Protein AF-A0A377D0H4-F1 (afdb_monomer_lite)

Radius of gyration: 14.0 Å; chains: 1; bounding box: 28×19×43 Å

Secondary structure (DSSP, 8-state):
-HHHHHHHHHHHTTTS---HHHHHHHHHHHHHHHHHHHHSTT-HHHHHHHHHHHHHHHHHHHHHHHHHHHTT-

Foldseek 3Di:
DLVVLLVVLCVVCPPPDLDPVVLVVVLVVLLVVLVVLCPDPPSVVVSVVSVVNSVSSVSNSVVSVVVVVVVVD

Organism: Escherichia coli (NCBI:txid562)

pLDDT: mean 92.58, std 7.54, range [51.59, 98.44]

Sequence (73 aa):
MRDDRFNSLKQEFSGVSDDAADALSAISELIRAALFLLGTKEYKSTGIDVLNITADYAEYIAESDLRKMSDRG

Structure (mmCIF, N/CA/C/O backbone):
data_AF-A0A377D0H4-F1
#
_entry.id   AF-A0A377D0H4-F1
#
loop_
_atom_site.group_PDB
_atom_site.id
_atom_site.type_symbol
_atom_site.label_atom_id
_atom_site.label_alt_id
_atom_site.label_comp_id
_atom_site.label_asym_id
_atom_site.label_entity_id
_atom_site.label_seq_id
_atom_site.pdbx_PDB_ins_code
_atom_site.Cartn_x
_atom_site.Cartn_y
_atom_site.Cartn_z
_atom_site.occupancy
_atom_site.B_iso_or_equiv
_atom_site.auth_seq_id
_atom_site.auth_comp_id
_atom_s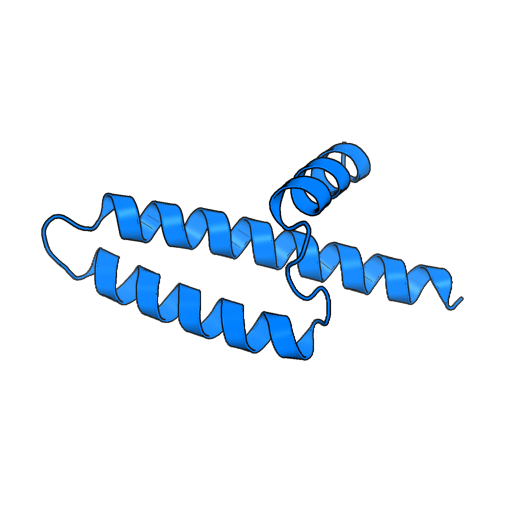ite.auth_asym_id
_atom_site.auth_atom_id
_atom_site.pdbx_PDB_model_num
ATOM 1 N N . MET A 1 1 ? -6.211 -4.987 -19.470 1.00 72.12 1 MET A N 1
ATOM 2 C CA . MET A 1 1 ? -6.455 -5.395 -18.066 1.00 72.12 1 MET A CA 1
ATOM 3 C C . MET A 1 1 ? -5.192 -5.344 -17.211 1.00 72.12 1 MET A C 1
ATOM 5 O O . MET A 1 1 ? -5.163 -4.503 -16.327 1.00 72.12 1 MET A O 1
ATOM 9 N N . ARG A 1 2 ? -4.147 -6.161 -17.459 1.00 82.50 2 ARG A N 1
ATOM 10 C CA . ARG A 1 2 ? -2.876 -6.077 -16.696 1.00 82.50 2 ARG A CA 1
ATOM 11 C C . ARG A 1 2 ? -2.206 -4.699 -16.825 1.00 82.50 2 ARG A C 1
ATOM 13 O O . ARG A 1 2 ? -1.811 -4.124 -15.820 1.00 82.50 2 ARG A O 1
ATOM 20 N N . ASP A 1 3 ? -2.132 -4.152 -18.040 1.00 88.56 3 ASP A N 1
ATOM 21 C CA . ASP A 1 3 ? -1.525 -2.831 -18.267 1.00 88.56 3 ASP A CA 1
ATOM 22 C C . ASP A 1 3 ? -2.352 -1.685 -17.676 1.00 88.56 3 ASP A C 1
ATOM 24 O O . ASP A 1 3 ? -1.786 -0.771 -17.092 1.00 88.56 3 ASP A O 1
ATOM 28 N N . ASP A 1 4 ? -3.684 -1.747 -17.758 1.00 93.06 4 ASP A N 1
ATOM 29 C CA . ASP A 1 4 ? -4.564 -0.724 -17.172 1.00 93.06 4 ASP A CA 1
ATOM 30 C C . ASP A 1 4 ? -4.433 -0.681 -15.644 1.00 93.06 4 ASP A C 1
ATOM 32 O O . ASP A 1 4 ? -4.321 0.396 -15.060 1.00 93.06 4 ASP A O 1
ATOM 36 N N . ARG A 1 5 ? -4.377 -1.859 -15.000 1.00 93.81 5 ARG A N 1
ATOM 37 C CA . ARG A 1 5 ? -4.127 -1.988 -13.559 1.00 93.81 5 ARG A CA 1
ATOM 38 C C . ARG A 1 5 ? -2.758 -1.428 -13.193 1.00 93.81 5 ARG A C 1
ATOM 40 O O . ARG A 1 5 ? -2.674 -0.591 -12.301 1.00 93.81 5 ARG A O 1
ATOM 47 N N . PHE A 1 6 ? -1.712 -1.822 -13.916 1.00 92.81 6 PHE A N 1
ATOM 48 C CA . PHE A 1 6 ? -0.367 -1.305 -13.678 1.00 92.81 6 PHE A CA 1
ATOM 49 C C . PHE A 1 6 ? -0.284 0.216 -13.869 1.00 92.81 6 PHE A C 1
ATOM 51 O O . PHE A 1 6 ? 0.330 0.897 -13.057 1.00 92.81 6 PHE A O 1
ATOM 58 N N . ASN A 1 7 ? -0.938 0.773 -14.890 1.00 93.31 7 ASN A N 1
ATOM 59 C CA . ASN A 1 7 ? -0.977 2.218 -15.118 1.00 93.31 7 ASN A CA 1
ATOM 60 C C . ASN A 1 7 ? -1.710 2.961 -13.994 1.00 93.31 7 ASN A C 1
ATOM 62 O O . ASN A 1 7 ? -1.252 4.024 -13.581 1.00 93.31 7 ASN A O 1
ATOM 66 N N . SER A 1 8 ? -2.804 2.394 -13.476 1.00 95.12 8 SER A N 1
ATOM 67 C CA . SER A 1 8 ? -3.498 2.928 -12.300 1.00 95.12 8 SER A CA 1
ATOM 68 C C . SER A 1 8 ? -2.579 2.941 -11.078 1.00 95.12 8 SER A C 1
ATOM 70 O O . SER A 1 8 ? -2.428 3.978 -10.441 1.00 95.12 8 SER A O 1
ATOM 72 N N . LEU A 1 9 ? -1.907 1.821 -10.796 1.00 95.25 9 LEU A N 1
ATOM 73 C CA . LEU A 1 9 ? -0.974 1.703 -9.672 1.00 95.25 9 LEU A CA 1
ATOM 74 C C . LEU A 1 9 ? 0.226 2.648 -9.820 1.00 95.25 9 LEU A C 1
ATOM 76 O O . LEU A 1 9 ? 0.636 3.303 -8.870 1.00 95.25 9 LEU A O 1
ATOM 80 N N . LYS A 1 10 ? 0.765 2.784 -11.034 1.00 93.12 10 LYS A N 1
ATOM 81 C CA . LYS A 1 10 ? 1.856 3.716 -11.332 1.00 93.12 10 LYS A CA 1
ATOM 82 C C . LYS A 1 10 ? 1.459 5.174 -11.090 1.00 93.12 10 LYS A C 1
ATOM 84 O O . LYS A 1 10 ? 2.300 5.968 -10.678 1.00 93.12 10 LYS A O 1
ATOM 89 N N . GLN A 1 11 ? 0.205 5.541 -11.363 1.00 94.62 11 GLN A N 1
ATOM 90 C CA . GLN A 1 11 ? -0.312 6.869 -11.027 1.00 94.62 11 GLN A CA 1
ATOM 91 C C . GLN A 1 11 ? -0.489 7.037 -9.517 1.00 94.62 11 GLN A C 1
ATOM 93 O O . GLN A 1 11 ? -0.093 8.067 -8.977 1.00 94.62 11 GLN A O 1
ATOM 98 N N . GLU A 1 12 ? -1.038 6.027 -8.844 1.00 94.25 12 GLU A N 1
ATOM 99 C CA . GLU A 1 12 ? -1.268 6.020 -7.398 1.00 94.25 12 GLU A CA 1
ATOM 100 C C . GLU A 1 12 ? 0.033 6.153 -6.591 1.00 94.25 12 GLU A C 1
ATOM 102 O O . GLU A 1 12 ? 0.109 6.966 -5.673 1.00 94.25 12 GLU A O 1
ATOM 107 N N . PHE A 1 13 ? 1.085 5.433 -6.989 1.00 94.00 13 PHE A N 1
ATOM 108 C CA . PHE A 1 13 ? 2.400 5.448 -6.337 1.00 94.00 13 PHE A CA 1
ATOM 109 C C . PHE A 1 13 ? 3.414 6.374 -7.019 1.00 94.00 13 PHE A C 1
ATOM 111 O O . PHE A 1 13 ? 4.626 6.242 -6.832 1.00 94.00 13 PHE A O 1
ATOM 118 N N . SER A 1 14 ? 2.940 7.337 -7.810 1.00 92.62 14 SER A N 1
ATOM 119 C CA . SER A 1 14 ? 3.807 8.313 -8.464 1.00 92.62 14 SER A CA 1
ATOM 120 C C . SER A 1 14 ? 4.633 9.093 -7.432 1.00 92.62 14 SER A C 1
ATOM 122 O O . SER A 1 14 ? 4.088 9.776 -6.568 1.00 92.62 14 SER A O 1
ATOM 124 N N . GLY A 1 15 ? 5.961 9.041 -7.561 1.00 86.69 15 GLY A N 1
ATOM 125 C CA . GLY A 1 15 ? 6.904 9.712 -6.657 1.00 86.69 15 GLY A CA 1
ATOM 126 C C . GLY A 1 15 ? 7.398 8.849 -5.492 1.00 86.69 15 GLY A C 1
ATOM 127 O O . GLY A 1 15 ? 8.283 9.286 -4.759 1.00 86.69 15 GLY A O 1
ATOM 128 N N . VAL A 1 16 ? 6.880 7.627 -5.344 1.00 88.94 16 VAL A N 1
ATOM 129 C CA . VAL A 1 16 ? 7.438 6.607 -4.447 1.00 88.94 16 VAL A CA 1
ATOM 130 C C . VAL A 1 16 ? 8.574 5.865 -5.167 1.00 88.94 16 VAL A C 1
ATOM 132 O O . VAL A 1 16 ? 8.560 5.750 -6.394 1.00 88.94 16 VAL A O 1
ATOM 135 N N . SER A 1 17 ? 9.575 5.388 -4.417 1.00 84.56 17 SER A N 1
ATOM 136 C CA . SER A 1 17 ? 10.647 4.552 -4.978 1.00 84.56 17 SER A CA 1
ATOM 137 C C . SER A 1 17 ? 10.053 3.308 -5.640 1.00 84.56 17 SER A C 1
ATOM 139 O O . SER A 1 17 ? 9.189 2.654 -5.067 1.00 84.56 17 SER A O 1
ATOM 141 N N . ASP A 1 18 ? 10.515 2.982 -6.845 1.00 87.12 18 ASP A N 1
ATOM 142 C CA . ASP A 1 18 ? 10.161 1.748 -7.548 1.00 87.12 18 ASP A CA 1
ATOM 143 C C . ASP A 1 18 ? 11.318 0.727 -7.549 1.00 87.12 18 ASP A C 1
ATOM 145 O O . ASP A 1 18 ? 11.318 -0.233 -8.329 1.00 87.12 18 ASP A O 1
ATOM 149 N N . ASP A 1 19 ? 12.327 0.962 -6.704 1.00 92.06 19 ASP A N 1
ATOM 150 C CA . ASP A 1 19 ? 13.394 0.013 -6.414 1.00 92.06 19 ASP A CA 1
ATOM 151 C C . ASP A 1 19 ? 12.883 -1.072 -5.461 1.00 92.06 19 ASP A C 1
ATOM 153 O O . ASP A 1 19 ? 12.328 -0.789 -4.396 1.00 92.06 19 ASP A O 1
ATOM 157 N N . ALA A 1 20 ? 13.070 -2.334 -5.847 1.00 91.00 20 ALA A N 1
ATOM 158 C CA . ALA A 1 20 ? 12.520 -3.462 -5.111 1.00 91.00 20 ALA A CA 1
ATOM 159 C C . ALA A 1 20 ? 13.128 -3.621 -3.706 1.00 91.00 20 ALA A C 1
ATOM 161 O O . ALA A 1 20 ? 12.427 -4.053 -2.788 1.00 91.00 20 ALA A O 1
ATOM 162 N N . ALA A 1 21 ? 14.406 -3.275 -3.511 1.00 90.00 21 ALA A N 1
ATOM 163 C CA . ALA A 1 21 ? 15.069 -3.417 -2.217 1.00 90.00 21 ALA A CA 1
ATOM 164 C C . ALA A 1 21 ? 14.592 -2.343 -1.229 1.00 90.00 21 ALA A C 1
ATOM 166 O O . ALA A 1 21 ? 14.256 -2.661 -0.081 1.00 90.00 21 ALA A O 1
ATOM 167 N N . ASP A 1 22 ? 14.485 -1.095 -1.688 1.00 90.62 22 ASP A N 1
ATOM 168 C CA . ASP A 1 22 ? 13.934 0.002 -0.888 1.00 90.62 22 ASP A CA 1
ATOM 169 C C . ASP A 1 22 ? 12.458 -0.250 -0.547 1.00 90.62 22 ASP A C 1
ATOM 171 O O . ASP A 1 22 ? 12.032 -0.123 0.607 1.00 90.62 22 ASP A O 1
ATOM 175 N N . ALA A 1 23 ? 11.669 -0.673 -1.538 1.00 93.06 23 ALA A N 1
ATOM 176 C CA . ALA A 1 23 ? 10.249 -0.929 -1.360 1.00 93.06 23 ALA A CA 1
ATOM 177 C C . ALA A 1 23 ? 9.959 -2.077 -0.389 1.00 93.06 23 ALA A C 1
ATOM 179 O O . ALA A 1 23 ? 9.006 -1.990 0.387 1.00 93.06 23 ALA A O 1
ATOM 180 N N . LEU A 1 24 ? 10.787 -3.128 -0.374 1.00 93.62 24 LEU A N 1
ATOM 181 C CA . LEU A 1 24 ? 10.618 -4.250 0.551 1.00 93.62 24 LEU A CA 1
ATOM 182 C C . LEU A 1 24 ? 10.707 -3.802 2.018 1.00 93.62 24 LEU A C 1
ATOM 184 O O . LEU A 1 24 ? 9.944 -4.280 2.863 1.00 93.62 24 LEU A O 1
ATOM 188 N N . SER A 1 25 ? 11.603 -2.855 2.313 1.00 93.62 25 SER A N 1
ATOM 189 C CA . SER A 1 25 ? 11.737 -2.279 3.655 1.00 93.62 25 SER A CA 1
ATOM 190 C C . SER A 1 25 ? 10.469 -1.518 4.054 1.00 93.62 25 SER A C 1
ATOM 192 O O . SER A 1 25 ? 9.903 -1.787 5.115 1.00 93.62 25 SER A O 1
ATOM 194 N N . ALA A 1 26 ? 9.957 -0.658 3.166 1.00 93.25 26 ALA A N 1
ATOM 195 C CA . ALA A 1 26 ? 8.716 0.087 3.388 1.00 93.25 26 ALA A CA 1
ATOM 196 C C . ALA A 1 26 ? 7.493 -0.836 3.557 1.00 93.25 26 ALA A C 1
ATOM 198 O O . ALA A 1 26 ? 6.702 -0.654 4.480 1.00 93.25 26 ALA A O 1
ATOM 199 N N . ILE A 1 27 ? 7.358 -1.877 2.726 1.00 96.19 27 ILE A N 1
ATOM 200 C CA . ILE A 1 27 ? 6.278 -2.874 2.828 1.00 96.19 27 ILE A CA 1
ATOM 201 C C . ILE A 1 27 ? 6.302 -3.562 4.199 1.00 96.19 27 ILE A C 1
ATOM 203 O O . ILE A 1 27 ? 5.264 -3.685 4.849 1.00 96.19 27 ILE A O 1
ATOM 207 N N . SER A 1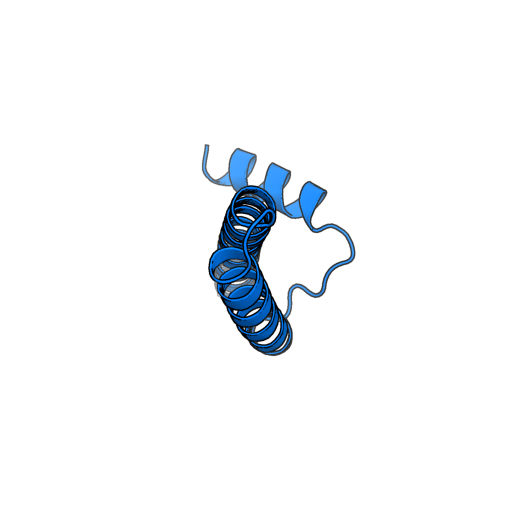 28 ? 7.479 -3.973 4.682 1.00 97.38 28 SER A N 1
ATOM 208 C CA . SER A 1 28 ? 7.618 -4.586 6.010 1.00 97.38 28 SER A CA 1
ATOM 209 C C . SER A 1 28 ? 7.162 -3.645 7.134 1.00 97.38 28 SER A C 1
ATOM 211 O O . SER A 1 28 ? 6.495 -4.078 8.079 1.00 97.38 28 SER A O 1
ATOM 213 N N . GLU A 1 29 ? 7.502 -2.359 7.054 1.00 96.81 29 GLU A N 1
ATOM 214 C CA . GLU A 1 29 ? 7.078 -1.357 8.038 1.00 96.81 29 GLU A CA 1
ATOM 215 C C . GLU A 1 29 ? 5.565 -1.115 8.006 1.00 96.81 29 GLU A C 1
ATOM 217 O O . GLU A 1 29 ? 4.929 -1.096 9.063 1.00 96.81 29 GLU A O 1
ATOM 222 N N . LEU A 1 30 ? 4.971 -1.025 6.814 1.00 97.25 30 LEU A N 1
ATOM 223 C CA . LEU A 1 30 ? 3.527 -0.860 6.645 1.00 97.25 30 LEU A CA 1
ATOM 224 C C . LEU A 1 30 ? 2.743 -2.068 7.175 1.00 97.25 30 LEU A C 1
ATOM 226 O O . LEU A 1 30 ? 1.745 -1.881 7.871 1.00 97.25 30 LEU A O 1
ATOM 230 N N . ILE A 1 31 ? 3.225 -3.299 6.953 1.00 98.44 31 ILE A N 1
ATOM 231 C CA . ILE A 1 31 ? 2.625 -4.509 7.543 1.00 98.44 31 ILE A CA 1
ATOM 232 C C . ILE A 1 31 ? 2.642 -4.421 9.072 1.00 98.44 31 ILE A C 1
ATOM 234 O O . ILE A 1 31 ? 1.630 -4.689 9.721 1.00 98.44 31 ILE A O 1
ATOM 238 N N . ARG A 1 32 ? 3.769 -4.026 9.678 1.00 98.25 32 ARG A N 1
ATOM 239 C CA . ARG A 1 32 ? 3.865 -3.885 11.142 1.00 98.25 32 ARG A CA 1
ATOM 240 C C . ARG A 1 32 ? 2.911 -2.816 11.671 1.00 98.25 32 ARG A C 1
ATOM 242 O O . ARG A 1 32 ? 2.235 -3.060 12.671 1.00 98.25 32 ARG A O 1
ATOM 249 N N . ALA A 1 33 ? 2.827 -1.670 10.997 1.00 98.00 33 ALA A N 1
ATOM 250 C CA . ALA A 1 33 ? 1.907 -0.594 11.353 1.00 98.00 33 ALA A CA 1
ATOM 251 C C . ALA A 1 33 ? 0.442 -1.045 11.253 1.00 98.00 33 ALA A C 1
ATOM 253 O O . ALA A 1 33 ? -0.333 -0.848 12.189 1.00 98.00 33 ALA A O 1
ATOM 254 N N . ALA A 1 34 ? 0.075 -1.729 10.170 1.00 98.19 34 ALA A N 1
ATOM 255 C CA . ALA A 1 34 ? -1.254 -2.298 9.999 1.00 98.19 34 ALA A CA 1
ATOM 256 C C . ALA A 1 34 ? -1.614 -3.291 11.109 1.00 98.19 34 ALA A C 1
ATOM 258 O O . ALA A 1 34 ? -2.688 -3.192 11.699 1.00 98.19 34 ALA A O 1
ATOM 259 N N . LEU A 1 35 ? -0.719 -4.231 11.429 1.00 97.62 35 LEU A N 1
ATOM 260 C CA . LEU A 1 35 ? -0.951 -5.216 12.489 1.00 97.62 35 LEU A CA 1
ATOM 261 C C . LEU A 1 35 ? -1.118 -4.553 13.861 1.00 97.62 35 LEU A C 1
ATOM 263 O O . LEU A 1 35 ? -1.983 -4.962 14.638 1.00 97.62 35 LEU A O 1
ATOM 267 N N . PHE A 1 36 ? -0.343 -3.504 14.143 1.00 97.50 36 PHE A N 1
ATOM 268 C CA . PHE A 1 36 ? -0.513 -2.699 15.351 1.00 97.50 36 PHE A CA 1
ATOM 269 C C . PHE A 1 36 ? -1.906 -2.046 15.411 1.00 97.50 36 PHE A C 1
ATOM 271 O O . PHE A 1 36 ? -2.598 -2.149 16.428 1.00 97.50 36 PHE A O 1
ATOM 278 N N . LEU A 1 37 ? -2.359 -1.433 14.312 1.00 97.88 37 LEU A N 1
ATOM 279 C CA . LEU A 1 37 ? -3.681 -0.800 14.222 1.00 97.88 37 LEU A CA 1
ATOM 280 C C . LEU A 1 37 ? -4.822 -1.821 14.339 1.00 97.88 37 LEU A C 1
ATOM 282 O O . LEU A 1 37 ? -5.798 -1.570 15.041 1.00 97.88 37 LEU A O 1
ATOM 286 N N . LEU A 1 38 ? -4.677 -3.004 13.736 1.00 96.69 38 LEU A N 1
ATOM 287 C CA . LEU A 1 38 ? -5.636 -4.107 13.865 1.00 96.69 38 LEU A CA 1
ATOM 288 C C . LEU A 1 38 ? -5.787 -4.595 15.310 1.00 96.69 38 LEU A C 1
ATOM 290 O O . LEU A 1 38 ? -6.889 -4.961 15.722 1.00 96.69 38 LEU A O 1
ATOM 294 N N . GLY A 1 39 ? -4.688 -4.607 16.069 1.00 94.31 39 GLY A N 1
ATOM 295 C CA . GLY A 1 39 ? -4.679 -4.957 17.489 1.00 94.31 39 GLY A CA 1
ATOM 296 C C . GLY A 1 39 ? -5.191 -3.848 18.412 1.00 94.31 39 GLY A C 1
ATOM 297 O O . GLY A 1 39 ? -5.490 -4.117 19.576 1.00 94.31 39 GLY A O 1
ATOM 298 N N . THR A 1 40 ? -5.324 -2.616 17.915 1.00 94.62 40 THR A N 1
ATOM 299 C CA . THR A 1 40 ? -5.763 -1.470 18.713 1.00 94.62 40 THR A CA 1
ATOM 300 C C . THR A 1 40 ? -7.259 -1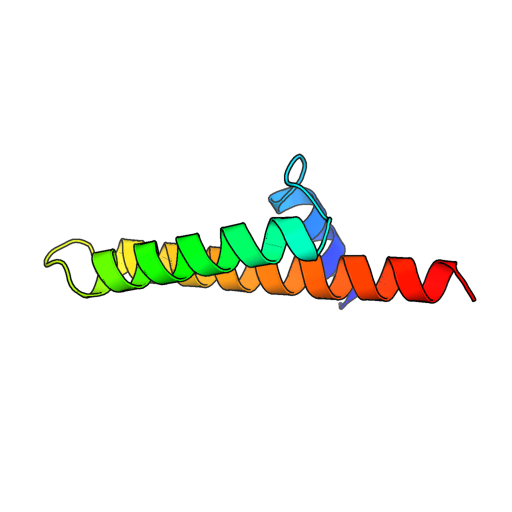.234 18.527 1.00 94.62 40 THR A C 1
ATOM 302 O O . THR A 1 40 ? -7.759 -1.055 17.414 1.00 94.62 40 THR A O 1
ATOM 305 N N . LYS A 1 41 ? -8.004 -1.227 19.640 1.00 89.12 41 LYS A N 1
ATOM 306 C CA . LYS A 1 41 ? -9.442 -0.925 19.639 1.00 89.12 41 LYS A CA 1
ATOM 307 C C . LYS A 1 41 ? -9.666 0.426 18.946 1.00 89.12 41 LYS A C 1
ATOM 309 O O . LYS A 1 41 ? -8.905 1.352 19.180 1.00 89.12 41 LYS A O 1
ATOM 314 N N . GLU A 1 42 ? -10.701 0.505 18.110 1.00 94.12 42 GLU A N 1
ATOM 315 C CA . GLU A 1 42 ? -11.074 1.674 17.283 1.00 94.12 42 GLU A CA 1
ATOM 316 C C . GLU A 1 42 ? -10.278 1.871 15.979 1.00 94.12 42 GLU A C 1
ATOM 318 O O . GLU A 1 42 ? -10.813 2.492 15.067 1.00 94.12 42 GLU A O 1
ATOM 323 N N . TYR A 1 43 ? -9.100 1.257 15.798 1.00 95.81 43 TYR A N 1
ATOM 324 C CA . TYR A 1 43 ? -8.286 1.436 14.577 1.00 95.81 43 TYR A CA 1
ATOM 325 C C . TYR A 1 43 ? -8.305 0.254 13.603 1.00 95.81 43 TYR A C 1
ATOM 327 O O . TYR A 1 43 ? -7.531 0.207 12.645 1.00 95.81 43 TYR A O 1
ATOM 335 N N . LYS A 1 44 ? -9.217 -0.702 13.803 1.00 95.44 44 LYS A N 1
ATOM 336 C CA . LYS A 1 44 ? -9.288 -1.906 12.968 1.00 95.44 44 LYS A CA 1
ATOM 337 C C . LYS A 1 44 ? -9.511 -1.592 11.483 1.00 95.44 44 LYS A C 1
ATOM 339 O O . LYS A 1 44 ? -8.875 -2.225 10.650 1.00 95.44 44 LYS A O 1
ATOM 344 N N . SER A 1 45 ? -10.391 -0.645 11.145 1.00 97.19 45 SER A N 1
ATOM 345 C CA . SER A 1 45 ? -10.626 -0.248 9.746 1.00 97.19 45 SER A CA 1
ATOM 346 C C . SER A 1 45 ? -9.367 0.349 9.124 1.00 97.19 45 SER A C 1
ATOM 348 O O . SER A 1 45 ? -8.927 -0.131 8.089 1.00 97.19 45 SER A O 1
ATOM 350 N N . THR A 1 46 ? -8.715 1.285 9.815 1.00 97.88 46 THR A N 1
ATOM 351 C CA . THR A 1 46 ? -7.457 1.893 9.364 1.00 97.88 46 THR A CA 1
ATOM 352 C C . THR A 1 46 ? -6.360 0.851 9.152 1.00 97.88 46 THR A C 1
ATOM 354 O O . THR A 1 46 ? -5.623 0.925 8.176 1.00 97.88 46 THR A O 1
ATOM 357 N N . GLY A 1 47 ? -6.261 -0.157 10.024 1.00 98.06 47 GLY A N 1
ATOM 358 C CA . GLY A 1 47 ? -5.322 -1.263 9.833 1.00 98.06 47 GLY A CA 1
ATOM 359 C C . GLY A 1 47 ? -5.589 -2.074 8.558 1.00 98.06 47 GLY A C 1
ATOM 360 O O . GLY A 1 47 ? -4.643 -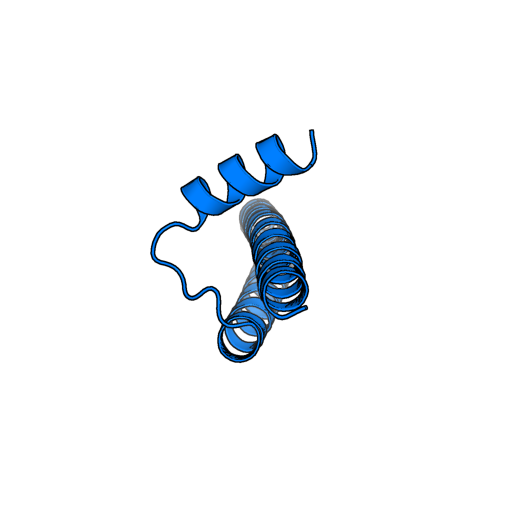2.464 7.881 1.00 98.06 47 GLY A O 1
ATOM 361 N N . ILE A 1 48 ? -6.860 -2.291 8.200 1.00 98.12 48 ILE A N 1
ATOM 362 C CA . ILE A 1 48 ? -7.245 -2.946 6.936 1.00 98.12 48 ILE A CA 1
ATOM 363 C C . ILE A 1 48 ? -6.902 -2.052 5.740 1.00 98.12 48 ILE A C 1
ATOM 365 O O . ILE A 1 48 ? -6.342 -2.545 4.764 1.00 98.12 48 ILE A O 1
ATOM 369 N N . ASP A 1 49 ? -7.181 -0.751 5.825 1.00 98.25 49 ASP A N 1
ATOM 370 C CA . ASP A 1 49 ? -6.882 0.203 4.751 1.00 98.25 49 ASP A CA 1
ATOM 371 C C . ASP A 1 49 ? -5.377 0.247 4.452 1.00 98.25 49 ASP A C 1
ATOM 373 O O . ASP A 1 49 ? -4.969 0.164 3.294 1.00 98.25 49 ASP A O 1
ATOM 377 N N . VAL A 1 50 ? -4.538 0.272 5.495 1.00 98.12 50 VAL A N 1
ATOM 378 C CA . VAL A 1 50 ? -3.076 0.206 5.342 1.00 98.12 50 VAL A CA 1
ATOM 379 C C . VAL A 1 50 ? -2.644 -1.108 4.684 1.00 98.12 50 VAL A C 1
ATOM 381 O O . VAL A 1 50 ? -1.765 -1.080 3.825 1.00 98.12 50 VAL A O 1
ATOM 384 N N . LEU A 1 51 ? -3.255 -2.254 5.018 1.00 98.19 51 LEU A N 1
ATOM 385 C CA . LEU A 1 51 ? -2.941 -3.525 4.344 1.00 98.19 51 LEU A CA 1
ATOM 386 C C . LEU A 1 51 ? -3.309 -3.509 2.862 1.00 98.19 51 LEU A C 1
ATOM 388 O O . LEU A 1 51 ? -2.529 -4.016 2.060 1.00 98.19 51 LEU A O 1
ATOM 392 N N . ASN A 1 52 ? -4.455 -2.930 2.499 1.00 98.12 52 ASN A N 1
ATOM 393 C CA . ASN A 1 52 ? -4.872 -2.831 1.101 1.00 98.12 52 ASN A CA 1
ATOM 394 C C . ASN A 1 52 ? -3.874 -1.988 0.296 1.00 98.12 52 ASN A C 1
ATOM 396 O O . ASN A 1 52 ? -3.358 -2.462 -0.711 1.00 98.12 52 ASN A O 1
ATOM 400 N N . ILE A 1 53 ? -3.493 -0.814 0.813 1.00 96.81 53 ILE A N 1
ATOM 401 C CA . ILE A 1 53 ? -2.470 0.046 0.192 1.00 96.81 53 ILE A CA 1
ATOM 402 C C . ILE A 1 53 ? -1.125 -0.687 0.098 1.00 96.81 53 ILE A C 1
ATOM 404 O O . ILE A 1 53 ? -0.425 -0.599 -0.908 1.00 96.81 53 ILE A O 1
ATOM 408 N N . THR A 1 54 ? -0.753 -1.442 1.135 1.00 97.75 54 THR A N 1
ATOM 409 C CA . THR A 1 54 ? 0.493 -2.224 1.139 1.00 97.75 54 THR A CA 1
ATOM 410 C C . THR A 1 54 ? 0.485 -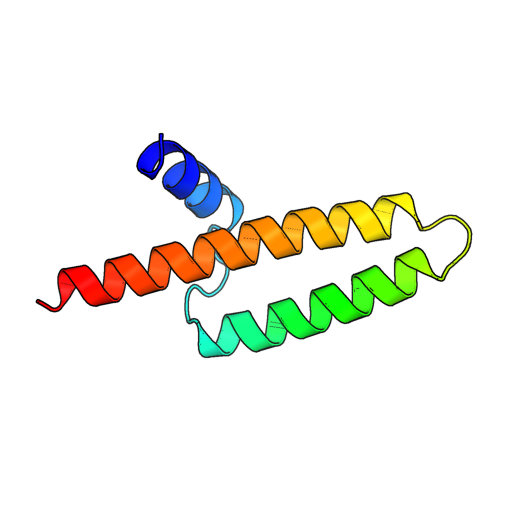3.305 0.060 1.00 97.75 54 THR A C 1
ATOM 412 O O . THR A 1 54 ? 1.507 -3.533 -0.586 1.00 97.75 54 THR A O 1
ATOM 415 N N . ALA A 1 55 ? -0.653 -3.971 -0.145 1.00 97.88 55 ALA A N 1
ATOM 416 C CA . ALA A 1 55 ? -0.813 -4.974 -1.190 1.00 97.88 55 ALA A CA 1
ATOM 417 C C . ALA A 1 55 ? -0.738 -4.345 -2.589 1.00 97.88 55 ALA A C 1
ATOM 419 O O . ALA A 1 55 ? -0.015 -4.861 -3.440 1.00 97.88 55 ALA A O 1
ATOM 420 N N . ASP A 1 56 ? -1.406 -3.208 -2.796 1.00 97.44 56 ASP A N 1
ATOM 421 C CA . ASP A 1 56 ? -1.358 -2.452 -4.051 1.00 97.44 56 ASP A CA 1
ATOM 422 C C . ASP A 1 56 ? 0.074 -1.986 -4.367 1.00 97.44 56 ASP A C 1
ATOM 424 O O . ASP A 1 56 ? 0.548 -2.112 -5.500 1.00 97.44 56 ASP A O 1
ATOM 428 N N . TYR A 1 57 ? 0.811 -1.527 -3.352 1.00 96.31 57 TYR A N 1
ATOM 429 C CA . TYR A 1 57 ? 2.208 -1.128 -3.509 1.00 96.31 57 TYR A CA 1
ATOM 430 C C . TYR A 1 57 ? 3.116 -2.323 -3.830 1.00 96.31 57 TYR A C 1
ATOM 432 O O . TYR A 1 57 ? 3.971 -2.237 -4.709 1.00 96.31 57 TYR A O 1
ATOM 440 N N . ALA A 1 58 ? 2.908 -3.473 -3.184 1.00 96.81 58 ALA A N 1
ATOM 441 C CA . ALA A 1 58 ? 3.647 -4.692 -3.503 1.00 96.81 58 ALA A CA 1
ATOM 442 C C . ALA A 1 58 ? 3.383 -5.174 -4.943 1.00 96.81 58 ALA A C 1
ATOM 444 O O . ALA A 1 58 ? 4.320 -5.582 -5.632 1.00 96.81 58 ALA A O 1
ATOM 445 N N . GLU A 1 59 ? 2.134 -5.092 -5.414 1.00 95.94 59 GLU A N 1
ATOM 446 C CA . GLU A 1 59 ? 1.761 -5.409 -6.799 1.00 95.94 59 GLU A CA 1
ATOM 447 C C . GLU A 1 59 ? 2.469 -4.475 -7.790 1.00 95.94 59 GLU A C 1
ATOM 449 O O . GLU A 1 59 ? 3.062 -4.938 -8.767 1.00 95.94 59 GLU A O 1
ATOM 454 N N . TYR A 1 60 ? 2.469 -3.169 -7.507 1.00 95.50 60 TYR A N 1
ATOM 455 C CA . TYR A 1 60 ? 3.166 -2.174 -8.319 1.00 95.50 60 TYR A CA 1
ATOM 456 C C . TYR A 1 60 ? 4.659 -2.486 -8.466 1.00 95.50 60 TYR A C 1
ATOM 458 O O . TYR A 1 60 ? 5.183 -2.492 -9.582 1.00 95.50 60 TYR A O 1
ATOM 466 N N . ILE A 1 61 ? 5.338 -2.773 -7.354 1.00 95.88 61 ILE A N 1
ATOM 467 C CA . ILE A 1 61 ? 6.781 -3.037 -7.333 1.00 95.88 61 ILE A CA 1
ATOM 468 C C . ILE A 1 61 ? 7.117 -4.324 -8.076 1.00 95.88 61 ILE A C 1
ATOM 470 O O . ILE A 1 61 ? 8.041 -4.330 -8.889 1.00 95.88 61 ILE A O 1
ATOM 474 N N . ALA A 1 62 ? 6.346 -5.391 -7.856 1.00 94.50 62 ALA A N 1
ATOM 475 C CA . ALA A 1 62 ? 6.546 -6.656 -8.551 1.00 94.50 62 ALA A CA 1
ATOM 476 C C . ALA A 1 62 ? 6.414 -6.496 -10.075 1.00 94.50 62 ALA A C 1
ATOM 478 O O . ALA A 1 62 ? 7.259 -6.981 -10.825 1.00 94.50 62 ALA A O 1
ATOM 479 N N . GLU A 1 63 ? 5.390 -5.782 -10.551 1.00 93.38 63 GLU A N 1
ATOM 480 C CA . GLU A 1 63 ? 5.211 -5.530 -11.986 1.00 93.38 63 GLU A CA 1
ATOM 481 C C . GLU A 1 63 ? 6.250 -4.544 -12.548 1.00 93.38 63 GLU A C 1
ATOM 483 O O . GLU A 1 63 ? 6.686 -4.710 -13.689 1.00 93.38 63 GLU A O 1
ATOM 488 N N . SER A 1 64 ? 6.690 -3.544 -11.773 1.00 93.06 64 SER A N 1
ATOM 489 C CA . SER A 1 64 ? 7.765 -2.629 -12.188 1.00 93.06 64 SER A CA 1
ATOM 490 C C . SER A 1 64 ? 9.084 -3.381 -12.390 1.00 93.06 64 SER A C 1
ATOM 492 O O . SER A 1 64 ? 9.728 -3.231 -13.430 1.00 93.06 64 SER A O 1
ATOM 494 N N . ASP A 1 65 ? 9.452 -4.253 -11.448 1.00 92.75 65 ASP A N 1
ATOM 495 C CA . ASP A 1 65 ? 10.677 -5.052 -11.529 1.00 92.75 65 ASP A CA 1
ATOM 496 C C . ASP A 1 65 ? 10.635 -6.053 -12.695 1.00 92.75 65 ASP A C 1
ATOM 498 O O . ASP A 1 65 ? 11.566 -6.113 -13.501 1.00 92.75 65 ASP A O 1
ATOM 502 N N . LEU A 1 66 ? 9.508 -6.750 -12.886 1.00 91.25 66 LEU A N 1
ATOM 503 C CA . LEU A 1 66 ? 9.311 -7.655 -14.026 1.00 91.25 66 LEU A CA 1
ATOM 504 C C . LEU A 1 66 ? 9.475 -6.946 -15.377 1.00 91.25 66 LEU A C 1
ATOM 506 O O . LEU A 1 66 ? 10.096 -7.488 -16.294 1.00 91.25 66 LEU A O 1
ATOM 510 N N . ARG A 1 67 ? 8.945 -5.726 -15.512 1.00 90.25 67 ARG A N 1
ATOM 511 C CA . ARG A 1 67 ? 9.092 -4.926 -16.738 1.00 90.25 67 ARG A CA 1
ATOM 512 C C . ARG A 1 67 ? 10.538 -4.479 -16.944 1.00 90.25 67 ARG A C 1
ATOM 514 O O . ARG A 1 67 ? 11.065 -4.657 -18.037 1.00 90.25 67 ARG A O 1
ATOM 521 N N . LYS A 1 68 ? 11.216 -4.020 -15.884 1.00 89.50 68 LYS A N 1
ATOM 522 C CA . LYS A 1 68 ? 12.654 -3.689 -15.918 1.00 89.50 68 LYS A CA 1
ATOM 523 C C . LYS A 1 68 ? 13.511 -4.889 -16.338 1.00 89.50 68 LYS A C 1
ATOM 525 O O . LYS A 1 68 ? 14.514 -4.705 -17.022 1.00 89.50 68 LYS A O 1
ATOM 530 N N . MET A 1 69 ? 13.143 -6.106 -15.934 1.00 87.62 69 MET A N 1
ATOM 531 C CA . MET A 1 69 ? 13.814 -7.336 -16.368 1.00 87.62 69 MET A CA 1
ATOM 532 C C . MET A 1 69 ? 13.544 -7.655 -17.842 1.00 87.62 69 MET A C 1
ATOM 534 O O . MET A 1 69 ? 14.469 -8.052 -18.547 1.00 87.62 69 MET A O 1
ATOM 538 N N . SER A 1 70 ? 12.308 -7.468 -18.312 1.00 82.62 70 SER A N 1
ATOM 539 C CA . SER A 1 70 ? 11.928 -7.717 -19.708 1.00 82.62 70 SER A CA 1
ATOM 540 C C . SER A 1 70 ? 12.588 -6.747 -20.691 1.00 82.62 70 SER A C 1
ATOM 542 O O . SER A 1 70 ? 12.913 -7.160 -21.797 1.00 82.62 70 SER A O 1
ATOM 544 N N . ASP A 1 71 ? 12.817 -5.492 -20.297 1.00 75.69 71 ASP A N 1
ATOM 545 C CA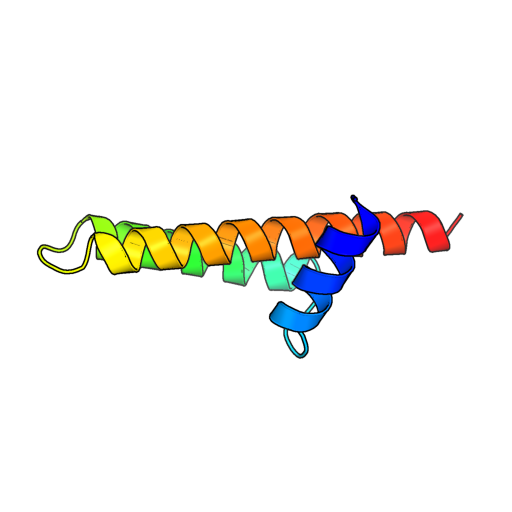 . ASP A 1 71 ? 13.462 -4.470 -21.139 1.00 75.69 71 ASP A CA 1
ATOM 546 C C . ASP A 1 71 ? 14.987 -4.668 -21.283 1.00 75.69 71 ASP A C 1
ATOM 548 O O . ASP A 1 71 ? 15.642 -3.977 -22.064 1.00 75.69 71 ASP A O 1
ATOM 552 N N . ARG A 1 72 ? 15.579 -5.589 -20.508 1.00 68.25 72 ARG A N 1
ATOM 553 C CA . ARG A 1 72 ? 17.018 -5.915 -20.539 1.00 68.25 72 ARG A CA 1
ATOM 554 C C . ARG A 1 72 ? 17.366 -7.106 -21.443 1.00 68.25 72 ARG A C 1
ATOM 556 O O . ARG A 1 72 ? 18.554 -7.404 -21.570 1.00 68.25 72 ARG A O 1
ATOM 563 N N . GLY A 1 73 ? 16.369 -7.800 -21.997 1.00 51.59 73 GLY A N 1
ATOM 564 C CA . GLY A 1 73 ? 16.531 -8.938 -22.916 1.00 51.59 73 GLY A CA 1
ATOM 565 C C . GLY A 1 73 ? 16.424 -8.526 -24.375 1.00 51.59 73 GLY A C 1
ATOM 566 O O . GLY A 1 73 ? 17.147 -9.137 -25.191 1.00 51.59 73 GLY A O 1
#